Protein AF-A0A916CA43-F1 (afdb_monomer_lite)

Sequence (182 aa):
MIPQEPLLVILVKLVDGIPAPPSPTKRKRGHPQTYTDRLFLKALVIMIVRHLHRVHELLQALEQSTPEMQTLRTLLTENGKYPSRRTWERRLKAMPDTLPAQIGCLGRYLVELIQPWRNGSQAVAVDSTTLRANGGVWHKKDREQGQVPHTSIDTEAHWTKSGWHGWVYGWKLHLATVVAAV

Structure (mmCIF, N/CA/C/O backbone):
data_AF-A0A916CA43-F1
#
_entry.id   AF-A0A916CA43-F1
#
loop_
_atom_site.group_PDB
_atom_site.id
_atom_site.type_symbol
_atom_site.label_atom_id
_atom_site.label_alt_id
_atom_site.label_comp_id
_atom_site.label_asym_id
_atom_site.label_entity_id
_atom_site.label_seq_id
_atom_site.pdbx_PDB_ins_code
_atom_site.Cartn_x
_atom_site.Cartn_y
_atom_site.Cartn_z
_atom_site.occupancy
_atom_site.B_iso_or_equiv
_atom_site.auth_seq_id
_atom_site.auth_comp_id
_atom_site.auth_asym_id
_atom_site.auth_atom_id
_atom_site.pdbx_PDB_model_num
ATOM 1 N N . MET A 1 1 ? -35.112 3.689 6.312 1.00 39.47 1 MET A N 1
ATOM 2 C CA . MET A 1 1 ? -34.010 3.714 5.326 1.00 39.47 1 MET A CA 1
ATOM 3 C C . MET A 1 1 ? -32.759 3.259 6.049 1.00 39.47 1 MET A C 1
ATOM 5 O O . MET A 1 1 ? -32.371 3.923 6.997 1.00 39.47 1 MET A O 1
ATOM 9 N N . ILE A 1 2 ? -32.196 2.103 5.701 1.00 45.12 2 ILE A N 1
ATOM 10 C CA . ILE A 1 2 ? -30.921 1.669 6.285 1.00 45.12 2 ILE A CA 1
ATOM 11 C C . ILE A 1 2 ? -29.857 2.592 5.679 1.00 45.12 2 ILE A C 1
ATOM 13 O O . ILE A 1 2 ? -29.765 2.618 4.449 1.00 45.12 2 ILE A O 1
ATOM 17 N N . PRO A 1 3 ? -29.103 3.384 6.465 1.00 54.62 3 PRO A N 1
ATOM 18 C CA . PRO A 1 3 ? -27.937 4.059 5.923 1.00 54.62 3 PRO A CA 1
ATOM 19 C C . PRO A 1 3 ? -27.020 2.957 5.404 1.00 54.62 3 PRO A C 1
ATOM 21 O O . PRO A 1 3 ? -26.527 2.141 6.183 1.00 54.62 3 PRO A O 1
ATOM 24 N N . GLN A 1 4 ? -26.862 2.874 4.08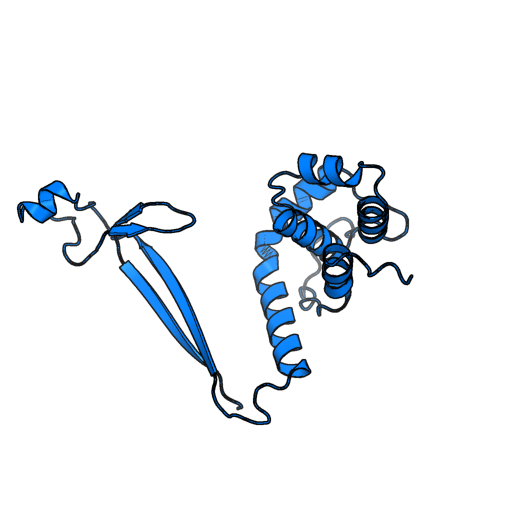4 1.00 78.25 4 GLN A N 1
ATOM 25 C CA . GLN A 1 4 ? -25.835 2.019 3.517 1.00 78.25 4 GLN A CA 1
ATOM 26 C C . GLN A 1 4 ? -24.504 2.561 4.027 1.00 78.25 4 GLN A C 1
ATOM 28 O O . GLN A 1 4 ? -24.199 3.742 3.851 1.00 78.25 4 GLN A O 1
ATOM 33 N N . GLU A 1 5 ? -23.768 1.725 4.752 1.00 85.94 5 GLU A N 1
ATOM 34 C CA . GLU A 1 5 ? -22.463 2.098 5.275 1.00 85.94 5 GLU A CA 1
ATOM 35 C C . GLU A 1 5 ? -21.571 2.564 4.109 1.00 85.94 5 GLU A C 1
ATOM 37 O O . GLU A 1 5 ? -21.514 1.869 3.089 1.00 85.94 5 GLU A O 1
ATOM 42 N N . PRO A 1 6 ? -20.902 3.732 4.205 1.00 91.94 6 PRO A N 1
ATOM 43 C CA . PRO A 1 6 ? -20.075 4.227 3.113 1.00 91.94 6 PRO A CA 1
ATOM 44 C C . PRO A 1 6 ? -19.023 3.192 2.711 1.00 91.94 6 PRO A C 1
ATOM 46 O O . PRO A 1 6 ? -18.386 2.583 3.573 1.00 91.94 6 PRO A O 1
ATOM 49 N N . LEU A 1 7 ? -18.794 3.025 1.405 1.00 92.44 7 LEU A N 1
ATOM 50 C CA . LEU A 1 7 ? -17.857 2.025 0.879 1.00 92.44 7 LEU A CA 1
ATOM 51 C C . LEU A 1 7 ? -16.468 2.132 1.524 1.00 92.44 7 LEU A C 1
ATOM 53 O O . LEU A 1 7 ? -15.853 1.117 1.836 1.00 92.44 7 LEU A O 1
ATOM 57 N N . LEU A 1 8 ? -15.987 3.352 1.778 1.00 95.44 8 LEU A N 1
ATOM 58 C CA . LEU A 1 8 ? -14.705 3.571 2.442 1.00 95.44 8 LEU A CA 1
ATOM 59 C C . LEU A 1 8 ? -14.678 2.992 3.865 1.00 95.44 8 LEU A C 1
ATOM 61 O O . LEU A 1 8 ? -13.686 2.386 4.264 1.00 95.44 8 LEU A O 1
ATOM 65 N N . VAL A 1 9 ? -15.769 3.124 4.620 1.00 96.31 9 VAL A N 1
ATOM 66 C CA . VAL A 1 9 ? -15.885 2.538 5.961 1.00 96.31 9 VAL A CA 1
ATOM 67 C C . VAL A 1 9 ? -15.863 1.011 5.878 1.00 96.31 9 VAL A C 1
ATOM 69 O O . VAL A 1 9 ? -15.143 0.375 6.648 1.00 96.31 9 VAL A O 1
ATOM 72 N N . ILE A 1 10 ? -16.569 0.424 4.905 1.00 95.25 10 ILE A N 1
ATOM 73 C CA . ILE A 1 10 ? -16.547 -1.026 4.653 1.00 95.25 10 ILE A CA 1
ATOM 74 C C . ILE A 1 10 ? -15.117 -1.490 4.349 1.00 95.25 10 ILE A C 1
ATOM 76 O O . ILE A 1 10 ? -14.623 -2.417 4.990 1.00 95.25 10 ILE A O 1
ATOM 80 N N . LEU A 1 11 ? -14.418 -0.819 3.428 1.00 94.62 11 LEU A N 1
ATOM 81 C CA . LEU A 1 11 ? -13.032 -1.141 3.074 1.00 94.62 11 LEU A CA 1
ATOM 82 C C . LEU A 1 11 ? -12.100 -1.073 4.290 1.00 94.62 11 LEU A C 1
ATOM 84 O O . LEU A 1 11 ? -11.276 -1.963 4.486 1.00 94.62 11 LEU A O 1
ATOM 88 N N . VAL A 1 12 ? -12.252 -0.054 5.137 1.00 96.69 12 VAL A N 1
ATOM 89 C CA . VAL A 1 12 ? -11.453 0.107 6.360 1.00 96.69 12 VAL A CA 1
ATOM 90 C C . VAL A 1 12 ? -11.748 -0.989 7.384 1.00 96.69 12 VAL A C 1
ATOM 92 O O . VAL A 1 12 ? -10.819 -1.478 8.024 1.00 96.69 12 VAL A O 1
ATOM 95 N N . LYS A 1 13 ? -13.004 -1.425 7.525 1.00 96.06 13 LYS A N 1
ATOM 96 C CA . LYS A 1 13 ? -13.356 -2.572 8.379 1.00 96.06 13 LYS A CA 1
ATOM 97 C C . LYS A 1 13 ? -12.785 -3.884 7.845 1.00 96.06 13 LYS A C 1
ATOM 99 O O . LYS A 1 13 ? -12.308 -4.699 8.629 1.00 96.06 13 LYS A O 1
ATOM 104 N N . LEU A 1 14 ? -12.761 -4.085 6.526 1.00 93.69 14 LEU A N 1
ATOM 105 C CA . LEU A 1 14 ? -12.187 -5.293 5.918 1.00 93.69 14 LEU A CA 1
ATOM 106 C C . LEU A 1 14 ? -10.691 -5.457 6.213 1.00 93.69 14 LEU A C 1
ATOM 108 O O . LEU A 1 14 ? -10.204 -6.586 6.261 1.00 93.69 14 LEU A O 1
ATOM 112 N N . VAL A 1 15 ? -9.972 -4.365 6.497 1.00 93.75 15 VAL A N 1
ATOM 113 C CA . VAL A 1 15 ? -8.574 -4.426 6.954 1.00 93.75 15 VAL A CA 1
ATOM 114 C C . VAL A 1 15 ? -8.424 -5.259 8.239 1.00 93.75 15 VAL A C 1
ATOM 116 O O . VAL A 1 15 ? -7.390 -5.900 8.439 1.00 93.75 15 VAL A O 1
ATOM 119 N N . ASP A 1 16 ? -9.458 -5.329 9.085 1.00 92.38 16 ASP A N 1
ATOM 120 C CA . ASP A 1 16 ? -9.457 -6.174 10.285 1.00 92.38 16 ASP A CA 1
ATOM 121 C C . ASP A 1 16 ? -9.536 -7.677 9.992 1.00 92.38 16 ASP A C 1
ATOM 123 O O . ASP A 1 16 ? -9.105 -8.486 10.818 1.00 92.38 16 ASP A O 1
ATOM 127 N N . GLY A 1 17 ? -10.009 -8.054 8.805 1.00 90.06 17 GLY A N 1
ATOM 128 C CA . GLY A 1 17 ? -10.034 -9.440 8.346 1.00 90.06 17 GLY A CA 1
ATOM 129 C C . GLY A 1 17 ? -8.707 -9.923 7.761 1.00 90.06 17 GLY A C 1
ATOM 130 O O . GLY A 1 17 ? -8.549 -11.119 7.538 1.00 90.06 17 GLY A O 1
ATOM 131 N N . ILE A 1 18 ? -7.742 -9.031 7.506 1.00 89.62 18 ILE A N 1
ATOM 132 C CA . ILE A 1 18 ? -6.499 -9.416 6.829 1.00 89.62 18 ILE A CA 1
ATOM 133 C C . ILE A 1 18 ? -5.574 -10.154 7.808 1.00 89.62 18 ILE A C 1
ATOM 135 O O . ILE A 1 18 ? -5.227 -9.587 8.857 1.00 89.62 18 ILE A O 1
ATOM 139 N N . PRO A 1 19 ? -5.102 -11.371 7.473 1.00 90.69 19 PRO A N 1
ATOM 140 C CA . PRO A 1 19 ? -4.128 -12.068 8.301 1.00 90.69 19 PRO A CA 1
ATOM 141 C C . PRO A 1 19 ? -2.843 -11.257 8.463 1.00 90.69 19 PRO A C 1
ATOM 143 O O . PRO A 1 19 ? -2.330 -10.661 7.512 1.00 90.69 19 PRO A O 1
ATOM 146 N N . ALA A 1 20 ? -2.315 -11.224 9.684 1.00 85.94 20 ALA A N 1
ATOM 147 C CA . ALA A 1 20 ? -1.048 -10.563 9.958 1.00 85.94 20 ALA A CA 1
ATOM 148 C C . ALA A 1 20 ? 0.124 -11.442 9.485 1.00 85.94 20 ALA A C 1
ATOM 150 O O . ALA A 1 20 ? 0.048 -12.670 9.590 1.00 85.94 20 ALA A O 1
ATOM 151 N N . PRO A 1 21 ? 1.219 -10.853 8.974 1.00 83.12 21 PRO A N 1
ATOM 152 C CA . PRO A 1 21 ? 2.450 -11.597 8.760 1.00 83.12 21 PRO A CA 1
ATOM 153 C C . PRO A 1 21 ? 2.963 -12.164 10.095 1.00 83.12 21 PRO A C 1
ATOM 155 O O . PRO A 1 21 ? 2.734 -11.563 11.150 1.00 83.12 21 PRO A O 1
ATOM 158 N N . PRO A 1 22 ? 3.656 -13.316 10.073 1.00 78.31 22 PRO A N 1
ATOM 159 C CA . PRO A 1 22 ? 4.210 -13.903 11.284 1.00 78.31 22 PRO A CA 1
ATOM 160 C C . PRO A 1 22 ? 5.163 -12.918 11.969 1.00 78.31 22 PRO A C 1
ATOM 162 O O . PRO A 1 22 ? 5.953 -12.232 11.316 1.00 78.31 22 PRO A O 1
ATOM 165 N N . SER A 1 23 ? 5.087 -12.853 13.300 1.00 72.12 23 SER A N 1
ATOM 166 C CA . SER A 1 23 ? 5.988 -12.008 14.086 1.00 72.12 23 SER A CA 1
ATOM 167 C C . SER A 1 23 ? 7.448 -12.417 13.845 1.00 72.12 23 SER A C 1
ATOM 169 O O . SER A 1 23 ? 7.740 -13.614 13.788 1.00 72.12 23 SER A O 1
ATOM 171 N N . PRO A 1 24 ? 8.389 -11.461 13.746 1.00 72.12 24 PRO A N 1
ATOM 172 C CA . PRO A 1 24 ? 9.800 -11.789 13.606 1.00 72.12 24 PRO A CA 1
ATOM 173 C C . PRO A 1 24 ? 10.285 -12.604 14.811 1.00 72.12 24 PRO A C 1
ATOM 175 O O . PRO A 1 24 ? 10.007 -12.263 15.961 1.00 72.12 24 PRO A O 1
ATOM 178 N N . THR A 1 25 ? 11.067 -13.650 14.544 1.00 67.44 25 THR A N 1
ATOM 179 C CA . THR A 1 25 ? 11.553 -14.632 15.533 1.00 67.44 25 THR A CA 1
ATOM 180 C C . THR A 1 25 ? 12.375 -14.002 16.659 1.00 67.44 25 THR A C 1
ATOM 182 O O . THR A 1 25 ? 12.456 -14.545 17.757 1.00 67.44 25 THR A O 1
ATOM 185 N N . LYS A 1 26 ? 12.989 -12.840 16.405 1.00 71.38 26 LYS A N 1
ATOM 186 C CA . LYS A 1 26 ? 13.708 -12.046 17.407 1.00 71.38 26 LYS A CA 1
ATOM 187 C C . LYS A 1 26 ? 12.969 -10.735 17.648 1.00 71.38 26 LYS A C 1
ATOM 189 O O . LYS A 1 26 ? 12.857 -9.894 16.755 1.00 71.38 26 LYS A O 1
ATOM 194 N N . ARG A 1 27 ? 12.513 -10.533 18.886 1.00 64.75 27 ARG A N 1
ATOM 195 C CA . ARG A 1 27 ? 11.908 -9.270 19.320 1.00 64.75 27 ARG A CA 1
ATOM 196 C C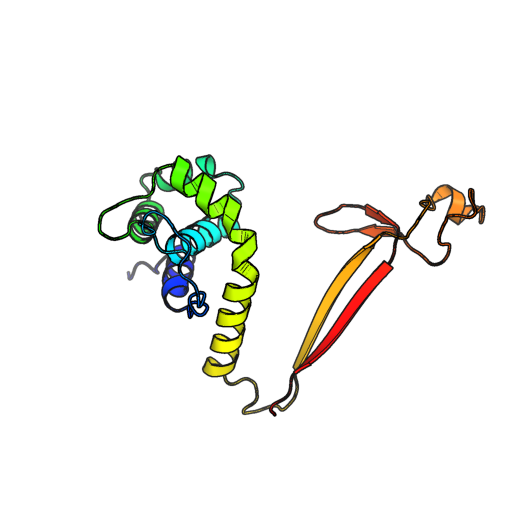 . ARG A 1 27 ? 12.970 -8.169 19.264 1.00 64.75 27 ARG A C 1
ATOM 198 O O . ARG A 1 27 ? 14.002 -8.269 19.926 1.00 64.75 27 ARG A O 1
ATOM 205 N N . LYS A 1 28 ? 12.737 -7.119 18.470 1.00 66.56 28 LYS A N 1
ATOM 206 C CA . LYS A 1 28 ? 13.624 -5.946 18.456 1.00 66.56 28 LYS A CA 1
ATOM 207 C C . LYS A 1 28 ? 13.644 -5.322 19.857 1.00 66.56 28 LYS A C 1
ATOM 209 O O . LYS A 1 28 ? 12.597 -5.161 20.483 1.00 66.56 28 LYS A O 1
ATOM 214 N N . ARG A 1 29 ? 14.840 -4.996 20.352 1.00 67.62 29 ARG A N 1
ATOM 215 C CA . ARG A 1 29 ? 15.039 -4.320 21.643 1.00 67.62 29 ARG A CA 1
ATOM 216 C C . ARG A 1 29 ? 14.404 -2.924 21.573 1.00 67.62 29 ARG A C 1
ATOM 218 O O . ARG A 1 29 ? 14.653 -2.201 20.612 1.00 67.62 29 ARG A O 1
ATOM 225 N N . GLY A 1 30 ? 13.591 -2.552 22.562 1.00 70.06 30 GLY A N 1
ATOM 226 C CA . GLY A 1 30 ? 12.952 -1.234 22.622 1.00 70.06 30 GLY A CA 1
ATOM 227 C C . GLY A 1 30 ? 11.588 -1.236 23.312 1.00 70.06 30 GLY A C 1
ATOM 228 O O . GLY A 1 30 ? 11.110 -2.270 23.777 1.00 70.06 30 GLY A O 1
ATOM 229 N N . HIS A 1 31 ? 10.972 -0.053 23.375 1.00 63.38 31 HIS A N 1
ATOM 230 C CA . HIS A 1 31 ? 9.641 0.135 23.952 1.00 63.38 31 HIS A CA 1
ATOM 231 C C . HIS A 1 31 ? 8.577 -0.650 23.156 1.00 63.38 31 HIS A C 1
ATOM 233 O O . HIS A 1 31 ? 8.630 -0.651 21.920 1.00 63.38 31 HIS A O 1
ATOM 239 N N . PRO A 1 32 ? 7.589 -1.281 23.822 1.00 71.06 32 PRO A N 1
ATOM 240 C CA . PRO A 1 32 ? 6.480 -1.959 23.155 1.00 71.06 32 PRO A CA 1
ATOM 241 C C . PRO A 1 32 ? 5.764 -1.061 22.139 1.00 71.06 32 PRO A C 1
ATOM 243 O O . PRO A 1 32 ? 5.577 0.137 22.373 1.00 71.06 32 PRO A O 1
ATOM 246 N N . GLN A 1 33 ? 5.336 -1.633 21.013 1.00 73.38 33 GLN A N 1
ATOM 247 C CA . GLN A 1 33 ? 4.491 -0.908 20.066 1.00 73.38 33 GLN A CA 1
ATOM 248 C C . GLN A 1 33 ? 3.122 -0.654 20.702 1.00 73.38 33 GLN A C 1
ATOM 250 O O . GLN A 1 33 ? 2.427 -1.588 21.083 1.00 73.38 33 GLN A O 1
ATOM 255 N N . THR A 1 34 ? 2.752 0.620 20.825 1.00 83.81 34 THR A N 1
ATOM 256 C CA . THR A 1 34 ? 1.452 1.044 21.372 1.00 83.81 34 THR A CA 1
ATOM 257 C C . THR A 1 34 ? 0.305 0.835 20.386 1.00 83.81 34 THR A C 1
ATOM 259 O O . THR A 1 34 ? -0.828 0.698 20.824 1.00 83.81 34 THR A O 1
ATOM 262 N N . TYR A 1 35 ? 0.611 0.831 19.083 1.00 90.75 35 TYR A N 1
ATOM 263 C CA . TYR A 1 35 ? -0.367 0.745 18.002 1.00 90.75 35 TYR A CA 1
ATOM 264 C C . TYR A 1 35 ? -0.020 -0.371 17.022 1.00 90.75 35 TYR A C 1
ATOM 266 O O . TYR A 1 35 ? 1.138 -0.456 16.582 1.00 90.75 35 TYR A O 1
ATOM 274 N N . THR A 1 36 ? -1.015 -1.161 16.629 1.00 90.06 36 THR A N 1
ATOM 275 C CA . THR A 1 36 ? -0.857 -2.229 15.631 1.00 90.06 36 THR A CA 1
ATOM 276 C C . THR A 1 36 ? -0.522 -1.672 14.242 1.00 90.06 36 THR A C 1
ATOM 278 O O . THR A 1 36 ? -0.921 -0.565 13.882 1.00 90.06 36 THR A O 1
ATOM 281 N N . ASP A 1 37 ? 0.215 -2.433 13.422 1.00 89.81 37 ASP A N 1
ATOM 282 C CA . ASP A 1 37 ? 0.484 -2.058 12.017 1.00 89.81 37 ASP A CA 1
ATOM 283 C C . ASP A 1 37 ? -0.822 -1.933 11.208 1.00 89.81 37 ASP A C 1
ATOM 285 O O . ASP A 1 37 ? -0.951 -1.079 10.330 1.00 89.81 37 ASP A O 1
ATOM 289 N N . ARG A 1 38 ? -1.829 -2.730 11.576 1.00 91.88 38 ARG A N 1
ATOM 290 C CA . ARG A 1 38 ? -3.168 -2.738 10.985 1.00 91.88 38 ARG A CA 1
ATOM 291 C C . ARG A 1 38 ? -3.868 -1.380 11.065 1.00 91.88 38 ARG A C 1
ATOM 293 O O . ARG A 1 38 ? -4.509 -0.969 10.101 1.00 91.88 38 ARG A O 1
ATOM 300 N N . LEU A 1 39 ? -3.701 -0.657 12.172 1.00 95.38 39 LEU A N 1
ATOM 301 C CA . LEU A 1 39 ? -4.232 0.697 12.331 1.00 95.38 39 LEU A CA 1
ATOM 302 C C . LEU A 1 39 ? -3.702 1.653 11.249 1.00 95.38 39 LEU A C 1
ATOM 304 O O . LEU A 1 39 ? -4.438 2.474 10.706 1.00 95.38 39 LEU A O 1
ATOM 308 N N . PHE A 1 40 ? -2.420 1.528 10.905 1.00 95.44 40 PHE A N 1
ATOM 309 C CA . PHE A 1 40 ? -1.785 2.356 9.878 1.00 95.44 40 PHE A CA 1
ATOM 310 C C . PHE A 1 40 ? -2.153 1.906 8.468 1.00 95.44 40 PHE A C 1
ATOM 312 O O . PHE A 1 40 ? -2.298 2.750 7.586 1.00 95.44 40 PHE A O 1
ATOM 319 N N . LEU A 1 41 ? -2.403 0.611 8.268 1.00 95.12 41 LEU A N 1
ATOM 320 C CA . LEU A 1 41 ? -2.951 0.102 7.014 1.00 95.12 41 LEU A CA 1
ATOM 321 C C . LEU A 1 41 ? -4.361 0.652 6.741 1.00 95.12 41 LEU A C 1
ATOM 323 O O . LEU A 1 41 ? -4.644 1.062 5.619 1.00 95.12 41 LEU A O 1
ATOM 327 N N . LYS A 1 42 ? -5.219 0.755 7.765 1.00 97.12 42 LYS A N 1
ATOM 328 C CA . LYS A 1 42 ? -6.527 1.430 7.659 1.00 97.12 42 LYS A CA 1
ATOM 329 C C . LYS A 1 42 ? -6.385 2.880 7.196 1.00 97.12 42 LYS A C 1
ATOM 331 O O . LYS A 1 42 ? -7.064 3.303 6.264 1.00 97.12 42 LYS A O 1
ATOM 336 N N . ALA A 1 43 ? -5.472 3.627 7.817 1.00 97.56 43 ALA A N 1
ATOM 337 C CA . ALA A 1 43 ? -5.187 5.004 7.422 1.00 97.56 43 ALA A CA 1
ATOM 338 C C . ALA A 1 43 ? -4.673 5.098 5.980 1.00 97.56 43 ALA A C 1
ATOM 340 O O . ALA A 1 43 ? -5.089 5.988 5.244 1.00 97.56 43 ALA A O 1
ATOM 341 N N . LEU A 1 44 ? -3.827 4.158 5.549 1.00 96.88 44 LEU A N 1
ATOM 342 C CA . LEU A 1 44 ? -3.345 4.106 4.172 1.00 96.88 44 LEU A CA 1
ATOM 343 C C . LEU A 1 44 ? -4.479 3.912 3.166 1.00 96.88 44 LEU A C 1
ATOM 345 O O . LEU A 1 44 ? -4.499 4.596 2.149 1.00 96.88 44 LEU A O 1
ATOM 349 N N . VAL A 1 45 ? -5.426 3.013 3.447 1.00 96.75 45 VAL A N 1
ATOM 350 C CA . VAL A 1 45 ? -6.597 2.793 2.582 1.00 96.75 45 VAL A CA 1
ATOM 351 C C . VAL A 1 45 ? -7.387 4.090 2.417 1.00 96.75 45 VAL A C 1
ATOM 353 O O . VAL A 1 45 ? -7.720 4.461 1.294 1.00 96.75 45 VAL A O 1
ATOM 356 N N . ILE A 1 46 ? -7.613 4.824 3.512 1.00 97.88 46 ILE A N 1
ATOM 357 C CA . ILE A 1 46 ? -8.270 6.139 3.471 1.00 97.88 46 ILE A CA 1
ATOM 358 C C . ILE A 1 46 ? -7.479 7.107 2.594 1.00 97.88 46 ILE A C 1
ATOM 360 O O . ILE A 1 46 ? -8.057 7.737 1.712 1.00 97.88 46 ILE A O 1
ATOM 364 N N . MET A 1 47 ? -6.164 7.197 2.798 1.00 98.19 47 MET A N 1
ATOM 365 C CA . MET A 1 47 ? -5.294 8.076 2.018 1.00 98.19 47 MET A CA 1
ATOM 366 C C . MET A 1 47 ? -5.318 7.746 0.520 1.00 98.19 47 MET A C 1
ATOM 368 O O . MET A 1 47 ? -5.423 8.656 -0.294 1.00 98.19 47 MET A O 1
ATOM 372 N N . ILE A 1 48 ? -5.291 6.466 0.142 1.00 96.12 48 ILE A N 1
ATOM 373 C CA . ILE A 1 48 ? -5.337 6.037 -1.263 1.00 96.12 48 ILE A CA 1
ATOM 374 C C . ILE A 1 48 ? -6.689 6.382 -1.893 1.00 96.12 48 ILE A C 1
ATOM 376 O O . ILE A 1 48 ? -6.726 7.039 -2.930 1.00 96.12 48 ILE A O 1
ATOM 380 N N . VAL A 1 49 ? -7.795 5.974 -1.261 1.00 96.19 49 VAL A N 1
ATOM 381 C CA . VAL A 1 49 ? -9.154 6.164 -1.803 1.00 96.19 49 VAL A CA 1
ATOM 382 C C . VAL A 1 49 ? -9.518 7.646 -1.902 1.00 96.19 49 VAL A C 1
ATOM 384 O O . VAL A 1 49 ? -10.239 8.050 -2.809 1.00 96.19 49 VAL A O 1
ATOM 387 N N . ARG A 1 50 ? -9.022 8.470 -0.974 1.00 95.44 50 ARG A N 1
ATOM 388 C CA . ARG A 1 50 ? -9.293 9.914 -0.931 1.00 95.44 50 ARG A CA 1
ATOM 389 C C . ARG A 1 50 ? -8.213 10.757 -1.609 1.00 95.44 50 ARG A C 1
ATOM 391 O O . ARG A 1 50 ? -8.308 11.978 -1.550 1.00 95.44 50 ARG A O 1
ATOM 398 N N . HIS A 1 51 ? -7.214 10.132 -2.237 1.00 95.81 51 HIS A N 1
ATOM 399 C CA . HIS A 1 51 ? -6.076 10.808 -2.870 1.00 95.81 51 HIS A CA 1
ATOM 400 C C . HIS A 1 51 ? -5.355 11.804 -1.940 1.00 95.81 51 HIS A C 1
ATOM 402 O O . HIS A 1 51 ? -4.970 12.896 -2.347 1.00 95.81 51 HIS A O 1
ATOM 408 N N . LEU A 1 52 ? -5.176 11.424 -0.674 1.00 96.62 52 LEU A N 1
ATOM 409 C CA . LEU A 1 52 ? -4.437 12.197 0.322 1.00 96.62 52 LEU A CA 1
ATOM 410 C C . LEU A 1 52 ? -2.989 11.719 0.313 1.00 96.62 52 LEU A C 1
ATOM 412 O O . LEU A 1 52 ? -2.691 10.561 0.606 1.00 96.62 52 LEU A O 1
ATOM 416 N N . HIS A 1 53 ? -2.069 12.611 -0.014 1.00 94.62 53 HIS A N 1
ATOM 417 C CA . HIS A 1 53 ? -0.656 12.294 -0.174 1.00 94.62 53 HIS A CA 1
ATOM 418 C C . HIS A 1 53 ? 0.154 12.601 1.086 1.00 94.62 53 HIS A C 1
ATOM 420 O O . HIS A 1 53 ? 1.300 12.162 1.210 1.00 94.62 53 HIS A O 1
ATOM 426 N N . ARG A 1 54 ? -0.416 13.354 2.035 1.00 96.25 54 ARG A N 1
ATOM 427 C CA . ARG A 1 54 ? 0.286 13.803 3.244 1.00 96.25 54 ARG A CA 1
ATOM 428 C C . ARG A 1 54 ? -0.517 13.526 4.511 1.00 96.25 54 ARG A C 1
ATOM 430 O O . ARG A 1 54 ? -1.740 13.572 4.527 1.00 96.25 54 ARG A O 1
ATOM 437 N N . VAL A 1 55 ? 0.187 13.306 5.624 1.00 97.12 55 VAL A N 1
ATOM 438 C CA . VAL A 1 55 ? -0.457 13.036 6.925 1.00 97.12 55 VAL A CA 1
ATOM 439 C C . VAL A 1 55 ? -1.327 14.197 7.396 1.00 97.12 55 VAL A C 1
ATOM 441 O O . VAL A 1 55 ? -2.369 13.967 7.995 1.00 97.12 55 VAL A O 1
ATOM 444 N N . HIS A 1 56 ? -0.936 15.444 7.126 1.00 97.00 56 HIS A N 1
ATOM 445 C CA . HIS A 1 56 ? -1.776 16.578 7.507 1.00 97.00 56 HIS A CA 1
ATOM 446 C C . HIS A 1 56 ? -3.109 16.589 6.749 1.00 97.00 56 HIS A C 1
ATOM 448 O O . HIS A 1 56 ? -4.119 16.922 7.351 1.00 97.00 56 HIS A O 1
ATOM 454 N N . GLU A 1 57 ? -3.129 16.164 5.482 1.00 97.75 57 GLU A N 1
ATOM 455 C CA . GLU A 1 57 ? -4.355 16.063 4.679 1.00 97.75 57 GLU A CA 1
ATOM 456 C C . GLU A 1 57 ? -5.281 14.981 5.249 1.00 97.75 57 GLU A C 1
ATOM 458 O O . GLU A 1 57 ? -6.478 15.211 5.394 1.00 97.75 57 GLU A O 1
ATOM 463 N N . LEU A 1 58 ? -4.723 13.834 5.665 1.00 97.81 58 LEU A N 1
ATOM 464 C CA . LEU A 1 58 ? -5.464 12.797 6.393 1.00 97.81 58 LEU A CA 1
ATOM 465 C C . LEU A 1 58 ? -6.102 13.350 7.671 1.00 97.81 58 LEU A C 1
ATOM 467 O O . LEU A 1 58 ? -7.292 13.150 7.901 1.00 97.81 58 LEU A O 1
ATOM 471 N N . LEU A 1 59 ? -5.321 14.032 8.511 1.00 97.69 59 LEU A N 1
ATOM 472 C CA . LEU A 1 59 ? -5.822 14.555 9.783 1.00 97.69 59 LEU A CA 1
ATOM 473 C C . LEU A 1 59 ? -6.898 15.622 9.574 1.00 97.69 59 LEU A C 1
ATOM 475 O O . LEU A 1 59 ? -7.927 15.569 10.239 1.00 97.69 59 LEU A O 1
ATOM 479 N N . GLN A 1 60 ? -6.699 16.519 8.610 1.00 97.31 60 GLN A N 1
ATOM 480 C CA . GLN A 1 60 ? -7.657 17.570 8.281 1.00 97.31 60 GLN A CA 1
ATOM 481 C C . GLN A 1 60 ? -8.958 16.993 7.700 1.00 97.31 60 GLN A C 1
ATOM 483 O O . GLN A 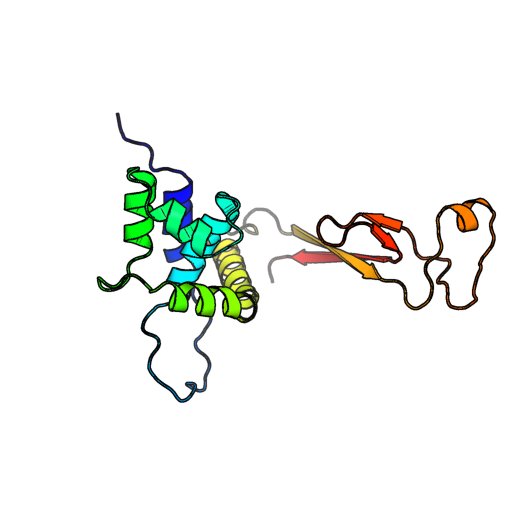1 60 ? -10.043 17.464 8.033 1.00 97.31 60 GLN A O 1
ATOM 488 N N . ALA A 1 61 ? -8.876 15.934 6.885 1.00 96.38 61 ALA A N 1
ATOM 489 C CA . ALA A 1 61 ? -10.056 15.212 6.414 1.00 96.38 61 ALA A CA 1
ATOM 490 C C . ALA A 1 61 ? -10.826 14.567 7.581 1.00 96.38 61 ALA A C 1
ATOM 492 O O . ALA A 1 61 ? -12.040 14.728 7.677 1.00 96.38 61 ALA A O 1
ATOM 493 N N . LEU A 1 62 ? -10.125 13.904 8.507 1.00 96.50 62 LEU A N 1
ATOM 494 C CA . LEU A 1 62 ? -10.719 13.243 9.679 1.00 96.50 62 LEU A CA 1
ATOM 495 C C . LEU A 1 62 ? -11.257 14.209 10.751 1.00 96.50 62 LEU A C 1
ATOM 497 O O . LEU A 1 62 ? -11.916 13.770 11.694 1.00 96.50 62 LEU A O 1
ATOM 501 N N . GLU A 1 63 ? -10.947 15.501 10.658 1.00 95.69 63 GLU A N 1
ATOM 502 C CA . GLU A 1 63 ? -11.493 16.552 11.527 1.00 95.69 63 GLU A CA 1
ATOM 503 C C . GLU A 1 63 ? -12.847 17.085 11.042 1.00 95.69 63 GLU A C 1
ATOM 505 O O . GLU A 1 63 ? -13.575 17.705 11.817 1.00 95.69 63 GLU A O 1
ATOM 510 N N . GLN A 1 64 ? -13.227 16.817 9.789 1.00 94.50 64 GLN A N 1
ATOM 511 C CA . GLN A 1 64 ? -14.526 17.227 9.261 1.00 94.50 64 GLN A CA 1
ATOM 512 C C . GLN A 1 64 ? -15.661 16.575 10.062 1.00 94.50 64 GLN A C 1
ATOM 514 O O . GLN A 1 64 ? -15.653 15.372 10.316 1.00 94.50 64 GLN A O 1
ATOM 519 N N . SER A 1 65 ? -16.689 17.351 10.416 1.00 92.00 65 SER A N 1
ATOM 520 C CA . SER A 1 65 ? -17.811 16.897 11.255 1.00 92.00 65 SER A CA 1
ATOM 521 C C . SER A 1 65 ? -18.835 16.015 10.522 1.00 92.00 65 SER A C 1
ATOM 523 O O . SER A 1 65 ? -20.013 16.010 10.871 1.00 92.00 65 SER A O 1
ATOM 525 N N . THR A 1 66 ? -18.414 15.274 9.496 1.00 93.81 66 THR A N 1
ATOM 526 C CA . THR A 1 66 ? -19.300 14.366 8.759 1.00 93.81 66 THR A CA 1
ATOM 527 C C . THR A 1 66 ? -19.422 13.014 9.480 1.00 93.81 66 THR A C 1
ATOM 529 O O . THR A 1 66 ? -18.452 12.560 10.097 1.00 93.81 66 THR A O 1
ATOM 532 N N . PRO A 1 67 ? -20.573 12.317 9.382 1.00 93.50 67 PRO A N 1
ATOM 533 C CA . PRO A 1 67 ? -20.752 11.002 10.010 1.00 93.50 67 PRO A CA 1
ATOM 534 C C . PRO A 1 67 ? -19.737 9.950 9.535 1.00 93.50 67 PRO A C 1
ATOM 536 O O . PRO A 1 67 ? -19.262 9.129 10.322 1.00 93.50 67 PRO A O 1
ATOM 539 N N . GLU A 1 68 ? -19.368 9.993 8.250 1.00 94.94 68 GLU A N 1
ATOM 540 C CA . GLU A 1 68 ? -18.329 9.132 7.676 1.00 94.94 68 GLU A CA 1
ATOM 541 C C . GLU A 1 68 ? -16.980 9.362 8.375 1.00 94.94 68 GLU A C 1
ATOM 543 O O . GLU A 1 68 ? -16.381 8.411 8.876 1.00 94.94 68 GLU A O 1
ATOM 548 N N . MET A 1 69 ? -16.518 10.616 8.478 1.00 95.62 69 MET A N 1
ATOM 549 C CA . MET A 1 69 ? -15.217 10.932 9.083 1.00 95.62 69 MET A CA 1
ATOM 550 C C . MET A 1 69 ? -15.179 10.632 10.582 1.00 95.62 69 MET A C 1
ATOM 552 O O . MET A 1 69 ? -14.171 10.123 11.072 1.00 95.62 69 MET A O 1
ATOM 556 N N . GLN A 1 70 ? -16.281 10.855 11.302 1.00 94.88 70 GLN A N 1
ATOM 557 C CA . GLN A 1 70 ? -16.404 10.453 12.707 1.00 94.88 70 GLN A CA 1
ATOM 558 C C . GLN A 1 70 ? -16.266 8.934 12.869 1.00 94.88 70 GLN A C 1
ATOM 560 O O . GLN A 1 70 ? -15.538 8.465 13.745 1.00 94.88 70 GLN A O 1
ATOM 565 N N . THR A 1 71 ? -16.896 8.159 11.982 1.00 96.19 71 THR A N 1
ATOM 566 C CA . THR A 1 71 ? -16.795 6.693 11.988 1.00 96.19 71 THR A CA 1
ATOM 567 C C . THR A 1 71 ? -15.367 6.237 11.684 1.00 96.19 71 THR A C 1
ATOM 569 O O . THR A 1 71 ? -14.813 5.408 12.407 1.00 96.19 71 THR A O 1
ATOM 572 N N . LEU A 1 72 ? -14.726 6.816 10.663 1.00 96.81 72 LEU A N 1
ATOM 573 C CA . LEU A 1 72 ? -13.336 6.511 10.318 1.00 96.81 72 LEU A CA 1
ATOM 574 C C . LEU A 1 72 ? -12.373 6.869 11.455 1.00 96.81 72 LEU A C 1
ATOM 576 O O . LEU A 1 72 ? -11.479 6.086 11.765 1.00 96.81 72 LEU A O 1
ATOM 580 N N . ARG A 1 73 ? -12.577 8.001 12.134 1.00 96.75 73 ARG A N 1
ATOM 581 C CA . ARG A 1 73 ? -11.765 8.398 13.291 1.00 96.75 73 ARG A CA 1
ATOM 582 C C . ARG A 1 73 ? -11.887 7.401 14.446 1.00 96.75 73 ARG A C 1
ATOM 584 O O . ARG A 1 73 ? -10.876 7.063 15.064 1.00 96.75 73 ARG A O 1
ATOM 591 N N . THR A 1 74 ? -13.088 6.879 14.697 1.00 95.94 74 THR A N 1
ATOM 592 C CA . THR A 1 74 ? -13.300 5.799 15.673 1.00 95.94 74 THR A CA 1
ATOM 593 C C . THR A 1 74 ? -12.560 4.524 15.266 1.00 95.94 74 THR A C 1
ATOM 595 O O . THR A 1 74 ? -11.865 3.939 16.090 1.00 95.94 74 THR A O 1
ATOM 598 N N . LEU A 1 75 ? -12.618 4.129 13.990 1.00 96.62 75 LEU A N 1
ATOM 599 C CA . LEU A 1 75 ? -11.894 2.955 13.472 1.00 96.62 75 LEU A CA 1
ATOM 600 C C . LEU A 1 75 ? -10.363 3.112 13.490 1.00 96.62 75 LEU A C 1
ATOM 602 O O . LEU A 1 75 ? -9.646 2.109 13.446 1.00 96.62 75 LEU A O 1
ATOM 606 N N . LEU A 1 76 ? -9.873 4.353 13.554 1.00 97.19 76 LEU A N 1
ATOM 607 C CA . LEU A 1 76 ? -8.462 4.717 13.711 1.00 97.19 76 LEU A CA 1
ATOM 608 C C . LEU A 1 76 ? -8.060 4.991 15.173 1.00 97.19 76 LEU A C 1
ATOM 610 O O . LEU A 1 76 ? -6.963 5.492 15.431 1.00 97.19 76 LEU A O 1
ATOM 614 N N . THR A 1 77 ? -8.920 4.649 16.132 1.00 95.56 77 THR A N 1
ATOM 615 C CA . THR A 1 77 ? -8.635 4.720 17.568 1.00 95.56 77 THR A CA 1
ATOM 616 C C . THR A 1 77 ? -8.471 3.307 18.119 1.00 95.56 77 THR A C 1
ATOM 618 O O . THR A 1 77 ? -9.333 2.454 17.931 1.00 95.56 77 THR A O 1
ATOM 621 N N . GLU A 1 78 ? -7.372 3.049 18.825 1.00 92.50 78 GLU A N 1
ATOM 622 C CA . GLU A 1 78 ? -7.066 1.733 19.394 1.00 92.50 78 GLU A CA 1
ATOM 623 C C . GLU A 1 78 ? -6.905 1.862 20.910 1.00 92.50 78 GLU A C 1
ATOM 625 O O . GLU A 1 78 ? -6.178 2.731 21.394 1.00 92.50 78 GLU A O 1
ATOM 630 N N . ASN A 1 79 ? -7.610 1.026 21.680 1.00 89.31 79 ASN A N 1
ATOM 631 C CA . ASN A 1 79 ? -7.604 1.063 23.151 1.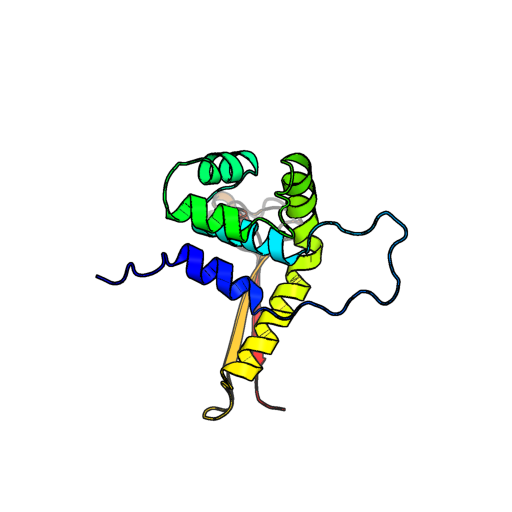00 89.31 79 ASN A CA 1
ATOM 632 C C . ASN A 1 79 ? -7.904 2.461 23.735 1.00 89.31 79 ASN A C 1
ATOM 634 O O . ASN A 1 79 ? -7.260 2.903 24.687 1.00 89.31 79 ASN A O 1
ATOM 638 N N . GLY A 1 80 ? -8.838 3.193 23.115 1.00 90.69 80 GLY A N 1
ATOM 639 C CA . GLY A 1 80 ? -9.206 4.559 23.510 1.00 90.69 80 GLY A CA 1
ATOM 640 C C . GLY A 1 80 ? -8.147 5.625 23.203 1.00 90.69 80 GLY A C 1
ATOM 641 O O . GLY A 1 80 ? -8.302 6.773 23.613 1.00 90.69 80 GLY A O 1
ATOM 642 N N . LYS A 1 81 ? -7.066 5.275 22.493 1.00 93.00 81 LYS A N 1
ATOM 643 C CA . LYS A 1 81 ? -5.979 6.192 22.142 1.00 93.00 81 LYS A CA 1
ATOM 644 C C . LYS A 1 81 ? -5.946 6.439 20.640 1.00 93.00 81 LYS A C 1
ATOM 646 O O . LYS A 1 81 ? -5.906 5.508 19.837 1.00 93.00 81 LYS A O 1
ATOM 651 N N . TYR A 1 82 ? -5.929 7.715 20.271 1.00 94.56 82 TYR A N 1
ATOM 652 C CA . TYR A 1 82 ? -5.745 8.152 18.893 1.00 94.56 82 TYR A CA 1
ATOM 653 C C . TYR A 1 82 ? -4.266 8.503 18.653 1.00 94.56 82 TYR A C 1
ATOM 655 O O . TYR A 1 82 ? -3.688 9.253 19.453 1.00 94.56 82 TYR A O 1
ATOM 663 N N . PRO A 1 83 ? -3.614 7.995 17.588 1.00 96.00 83 PRO A N 1
ATOM 664 C CA . PRO A 1 83 ? -2.209 8.290 17.339 1.00 96.00 83 PRO A CA 1
ATOM 665 C C . PRO A 1 83 ? -1.949 9.785 17.132 1.00 96.00 83 PRO A C 1
ATOM 667 O O . PRO A 1 83 ? -2.685 10.489 16.442 1.00 96.00 83 PRO A O 1
ATOM 670 N N . SER A 1 84 ? -0.840 10.272 17.694 1.00 95.38 84 SER A N 1
ATOM 671 C CA . SER A 1 84 ? -0.385 11.642 17.452 1.00 95.38 84 SER A CA 1
ATOM 672 C C . SER A 1 84 ? 0.083 11.822 1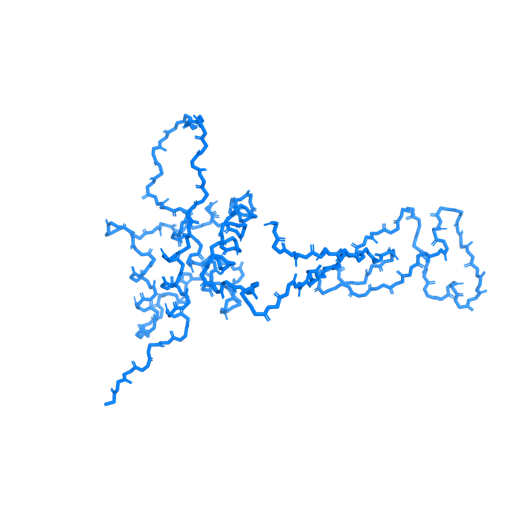6.006 1.00 95.38 84 SER A C 1
ATOM 674 O O . SER A 1 84 ? 0.534 10.866 15.370 1.00 95.38 84 SER A O 1
ATOM 676 N N . ARG A 1 85 ? 0.082 13.065 15.504 1.00 96.06 85 ARG A N 1
ATOM 677 C CA . ARG A 1 85 ? 0.609 13.406 14.167 1.00 96.06 85 ARG A CA 1
ATOM 678 C C . ARG A 1 85 ? 1.992 12.796 13.902 1.00 96.06 85 ARG A C 1
ATOM 680 O O . ARG A 1 85 ? 2.192 12.140 12.886 1.00 96.06 85 ARG A O 1
ATOM 687 N N . ARG A 1 86 ? 2.924 12.937 14.852 1.00 95.88 86 ARG A N 1
ATOM 688 C CA . ARG A 1 86 ? 4.281 12.369 14.753 1.00 95.88 86 ARG A CA 1
ATOM 689 C C . ARG A 1 86 ? 4.268 10.841 14.632 1.00 95.88 86 ARG A C 1
ATOM 691 O O . ARG A 1 86 ? 5.132 10.260 13.978 1.00 95.88 86 ARG A O 1
ATOM 698 N N . THR A 1 87 ? 3.306 10.180 15.274 1.00 95.50 87 THR A N 1
ATOM 699 C CA . THR A 1 87 ? 3.147 8.725 15.189 1.00 95.50 87 THR A CA 1
ATOM 700 C C . THR A 1 87 ? 2.665 8.314 13.802 1.00 95.50 87 THR A C 1
ATOM 702 O O . THR A 1 87 ? 3.272 7.413 13.224 1.00 95.50 87 THR A O 1
ATOM 705 N N . TRP A 1 88 ? 1.659 9.003 13.250 1.00 96.75 88 TRP A N 1
ATOM 706 C CA . TRP A 1 88 ? 1.195 8.801 11.874 1.00 96.75 88 TRP A CA 1
ATOM 707 C C . TRP A 1 88 ? 2.330 8.960 10.863 1.00 96.75 88 TRP A C 1
ATOM 709 O O . TRP A 1 88 ? 2.611 8.026 10.117 1.00 96.75 88 TRP A O 1
ATOM 719 N N . GLU A 1 89 ? 3.039 10.093 10.898 1.00 96.81 89 GLU A N 1
ATOM 720 C CA . GLU A 1 89 ? 4.156 10.388 9.988 1.00 96.81 89 GLU A CA 1
ATOM 721 C C . GLU A 1 89 ? 5.229 9.297 10.033 1.00 96.81 89 GLU A C 1
ATOM 723 O O . GLU A 1 89 ? 5.621 8.759 8.998 1.00 96.81 89 GLU A O 1
ATOM 728 N N . ARG A 1 90 ? 5.678 8.916 11.234 1.00 94.88 90 ARG A N 1
ATOM 729 C CA . ARG A 1 90 ? 6.727 7.904 11.393 1.00 94.88 90 ARG A CA 1
ATOM 730 C C . ARG A 1 90 ? 6.288 6.528 10.896 1.00 94.88 90 ARG A C 1
ATOM 732 O O . ARG A 1 90 ? 7.086 5.824 10.286 1.00 94.88 90 ARG A O 1
ATOM 739 N N . ARG A 1 91 ? 5.058 6.115 11.211 1.00 93.88 91 ARG A N 1
ATOM 740 C CA . ARG A 1 91 ? 4.581 4.751 10.941 1.00 93.88 91 ARG A CA 1
ATOM 741 C C . ARG A 1 91 ? 4.194 4.569 9.481 1.00 93.88 91 ARG A C 1
ATOM 743 O O . ARG A 1 91 ? 4.621 3.585 8.894 1.00 93.88 91 ARG A O 1
ATOM 750 N N . LEU A 1 92 ? 3.515 5.545 8.879 1.00 95.31 92 LEU A N 1
ATOM 751 C CA . LEU A 1 92 ? 3.212 5.530 7.446 1.00 95.31 92 LEU A CA 1
ATOM 752 C C . LEU A 1 92 ? 4.490 5.603 6.597 1.00 95.31 92 LEU A C 1
ATOM 754 O O . LEU A 1 92 ? 4.586 4.893 5.602 1.00 95.31 92 LEU A O 1
ATOM 758 N N . LYS A 1 93 ? 5.509 6.369 7.020 1.00 94.06 93 LYS A N 1
ATOM 759 C CA . LYS A 1 93 ? 6.815 6.413 6.336 1.00 94.06 93 LYS A CA 1
ATOM 760 C C . LYS A 1 93 ? 7.557 5.071 6.354 1.00 94.06 93 LYS A C 1
ATOM 762 O O . LYS A 1 93 ? 8.242 4.759 5.391 1.00 94.06 93 LYS A O 1
ATOM 767 N N . ALA A 1 94 ? 7.450 4.306 7.441 1.00 91.50 94 ALA A N 1
ATOM 768 C CA . ALA A 1 94 ? 8.129 3.014 7.595 1.00 91.50 94 ALA A CA 1
ATOM 769 C C . ALA A 1 94 ? 7.347 1.829 6.996 1.00 91.50 94 ALA A C 1
ATOM 771 O O . ALA A 1 94 ? 7.867 0.725 6.896 1.00 91.50 94 ALA A O 1
ATOM 772 N N . MET A 1 95 ? 6.083 2.039 6.638 1.00 90.31 95 MET A N 1
ATOM 773 C CA . MET A 1 95 ? 5.177 0.988 6.182 1.00 90.31 95 MET A CA 1
ATOM 774 C C . MET A 1 95 ? 5.563 0.329 4.846 1.00 90.31 95 MET A C 1
ATOM 776 O O . MET A 1 95 ? 5.330 -0.872 4.731 1.00 90.31 95 MET A O 1
ATOM 780 N N . PRO A 1 96 ? 6.159 1.018 3.845 1.00 91.81 96 PRO A N 1
ATOM 781 C CA . PRO A 1 96 ? 6.576 0.368 2.600 1.00 91.81 96 PRO A CA 1
ATOM 782 C C . PRO A 1 96 ? 7.457 -0.868 2.808 1.00 91.81 96 PRO A C 1
ATOM 784 O O . PRO A 1 96 ? 7.320 -1.833 2.063 1.00 91.81 96 PRO A O 1
ATOM 787 N N . ASP A 1 97 ? 8.273 -0.884 3.864 1.00 88.50 97 ASP A N 1
ATOM 788 C CA . ASP A 1 97 ? 9.144 -2.015 4.199 1.00 88.50 97 ASP A CA 1
ATOM 789 C C . ASP A 1 97 ? 8.357 -3.270 4.624 1.00 88.50 97 ASP A C 1
ATOM 791 O O . ASP A 1 97 ? 8.863 -4.387 4.522 1.00 88.50 97 ASP A O 1
ATOM 795 N N . THR A 1 98 ? 7.121 -3.114 5.113 1.00 85.44 98 THR A N 1
ATOM 796 C CA . THR A 1 98 ? 6.273 -4.217 5.600 1.00 85.44 98 THR A CA 1
ATOM 797 C C . THR A 1 98 ? 5.080 -4.525 4.693 1.00 85.44 98 THR A C 1
ATOM 799 O O . THR A 1 98 ? 4.518 -5.621 4.781 1.00 85.44 98 THR A O 1
ATOM 802 N N . LEU A 1 99 ? 4.711 -3.613 3.784 1.00 90.38 99 LEU A N 1
ATOM 803 C CA . LEU A 1 99 ? 3.583 -3.790 2.860 1.00 90.38 99 LEU A CA 1
ATOM 804 C C . LEU A 1 99 ? 3.668 -5.063 2.003 1.00 90.38 99 LEU A C 1
ATOM 806 O O . LEU A 1 99 ? 2.651 -5.752 1.926 1.00 90.38 99 LEU A O 1
ATOM 810 N N . PRO A 1 100 ? 4.813 -5.442 1.396 1.00 90.88 100 PRO A N 1
ATOM 811 C CA . PRO A 1 100 ? 4.875 -6.638 0.554 1.00 90.88 100 PRO A CA 1
ATOM 812 C C . PRO A 1 100 ? 4.457 -7.917 1.286 1.00 90.88 100 PRO A C 1
ATOM 814 O O . PRO A 1 100 ? 3.699 -8.726 0.751 1.00 90.88 100 PRO A O 1
ATOM 817 N N . ALA A 1 101 ? 4.881 -8.079 2.543 1.00 89.88 101 ALA A N 1
ATOM 818 C CA . ALA A 1 101 ? 4.499 -9.231 3.357 1.00 89.88 101 ALA A CA 1
ATOM 819 C C . ALA A 1 101 ? 2.990 -9.238 3.651 1.00 89.88 101 ALA A C 1
ATOM 821 O O . ALA A 1 101 ? 2.341 -10.281 3.562 1.00 89.88 101 ALA A O 1
ATOM 822 N N . GLN A 1 102 ? 2.423 -8.066 3.948 1.00 90.38 102 GLN A N 1
ATOM 823 C CA . GLN A 1 102 ? 0.997 -7.900 4.217 1.00 90.38 102 GLN A CA 1
ATOM 824 C C . GLN A 1 102 ? 0.134 -8.177 2.976 1.00 90.38 102 GLN A C 1
ATOM 826 O O . GLN A 1 102 ? -0.883 -8.864 3.082 1.00 90.38 102 GLN A O 1
ATOM 831 N N . ILE A 1 103 ? 0.563 -7.701 1.802 1.00 90.62 103 ILE A N 1
ATOM 832 C CA . ILE A 1 103 ? -0.063 -7.994 0.503 1.00 90.62 103 ILE A CA 1
ATOM 833 C C . ILE A 1 103 ? -0.013 -9.500 0.230 1.00 90.62 103 ILE A C 1
ATOM 835 O O . ILE A 1 103 ? -1.026 -10.090 -0.138 1.00 90.62 103 ILE A O 1
ATOM 839 N N . GLY A 1 104 ? 1.128 -10.146 0.485 1.00 90.50 104 GLY A N 1
ATOM 840 C CA . GLY A 1 104 ? 1.269 -11.595 0.343 1.00 90.50 104 GLY A CA 1
ATOM 841 C C . GLY A 1 104 ? 0.341 -12.390 1.270 1.00 90.50 104 GLY A C 1
ATOM 842 O O . GLY A 1 104 ? -0.204 -13.411 0.854 1.00 90.50 104 GLY A O 1
ATOM 843 N N . CYS A 1 105 ? 0.137 -11.939 2.514 1.00 91.75 105 CYS A N 1
ATOM 844 C CA . CYS A 1 105 ? -0.832 -12.548 3.434 1.00 91.75 105 CYS A CA 1
ATOM 845 C C . CYS A 1 105 ? -2.271 -12.394 2.935 1.00 91.75 105 CYS A C 1
ATOM 847 O O . CYS A 1 105 ? -3.010 -13.375 2.929 1.00 91.75 105 CYS A O 1
ATOM 849 N N . LEU A 1 106 ? -2.651 -11.195 2.481 1.00 91.88 106 LEU A N 1
ATOM 850 C CA . LEU A 1 106 ? -3.973 -10.953 1.904 1.00 91.88 106 LEU A CA 1
ATOM 851 C C . LEU A 1 106 ? -4.212 -11.830 0.671 1.00 91.88 106 LEU A C 1
ATOM 853 O O . LEU A 1 106 ? -5.251 -12.470 0.577 1.00 91.88 106 LEU A O 1
ATOM 857 N N . GLY A 1 107 ? -3.250 -11.891 -0.252 1.00 89.56 107 GLY A N 1
ATOM 858 C CA . GLY A 1 107 ? -3.368 -12.692 -1.469 1.00 89.56 107 GLY A CA 1
ATOM 859 C C . GLY A 1 107 ? -3.601 -14.173 -1.172 1.00 89.56 107 GLY A C 1
ATOM 860 O O . GLY A 1 107 ? -4.541 -14.760 -1.700 1.00 89.56 107 GLY A O 1
ATOM 861 N N . ARG A 1 108 ? -2.802 -14.762 -0.270 1.00 89.38 108 ARG A N 1
ATOM 862 C CA . ARG A 1 108 ? -2.972 -16.163 0.157 1.00 89.38 108 ARG A CA 1
ATOM 863 C C . ARG A 1 108 ? -4.324 -16.403 0.824 1.00 89.38 108 ARG A C 1
ATOM 865 O O . ARG A 1 108 ? -5.017 -17.343 0.453 1.00 89.38 108 ARG A O 1
ATOM 872 N N . TYR A 1 109 ? -4.726 -15.513 1.729 1.00 91.12 109 TYR A N 1
ATOM 873 C CA . TYR A 1 109 ? -6.037 -15.579 2.372 1.00 91.12 109 TYR A CA 1
ATOM 874 C C . TYR A 1 109 ? -7.185 -15.541 1.365 1.00 91.12 109 TYR A C 1
ATOM 876 O O . TYR A 1 109 ? -8.128 -16.318 1.467 1.00 91.12 109 TYR A O 1
ATOM 884 N N . LEU A 1 110 ? -7.103 -14.659 0.365 1.00 89.75 110 LEU A N 1
ATOM 885 C CA . LEU A 1 110 ? -8.114 -14.587 -0.681 1.00 89.75 110 LEU A CA 1
ATOM 886 C C . LEU A 1 110 ? -8.157 -15.888 -1.477 1.00 89.75 110 LEU A C 1
ATOM 888 O O . LEU A 1 110 ? -9.240 -16.434 -1.623 1.00 89.75 110 LEU A O 1
ATOM 892 N N . VAL A 1 111 ? -7.018 -16.431 -1.921 1.00 86.75 111 VAL A N 1
ATOM 893 C CA . VAL A 1 111 ? -6.973 -17.724 -2.632 1.00 86.75 111 VAL A CA 1
ATOM 894 C C . VAL A 1 111 ? -7.643 -18.838 -1.818 1.00 86.75 111 VAL A C 1
ATOM 896 O O . VAL A 1 111 ? -8.434 -19.602 -2.372 1.00 86.75 111 VAL A O 1
ATOM 899 N N . GLU A 1 112 ? -7.386 -18.900 -0.511 1.00 88.12 112 GLU A N 1
ATOM 900 C CA . GLU A 1 112 ? -8.028 -19.858 0.397 1.00 88.12 112 GLU A CA 1
ATOM 901 C C . GLU A 1 112 ? -9.533 -19.609 0.563 1.00 88.12 112 GLU A C 1
ATOM 903 O O . GLU A 1 112 ? -10.304 -20.563 0.641 1.00 88.12 112 GLU A O 1
ATOM 908 N N . LEU A 1 113 ? -9.976 -18.354 0.603 1.00 89.38 113 LEU A N 1
ATOM 909 C CA . LEU A 1 113 ? -11.381 -18.002 0.795 1.00 89.38 113 LEU A CA 1
ATOM 910 C C . LEU A 1 113 ? -12.217 -18.222 -0.473 1.00 89.38 113 LEU A C 1
ATOM 912 O O . LEU A 1 113 ? -13.280 -18.836 -0.416 1.00 89.38 113 LEU A O 1
ATOM 916 N N . ILE A 1 114 ? -11.752 -17.705 -1.612 1.00 87.75 114 ILE A N 1
ATOM 917 C CA . ILE A 1 114 ? -12.491 -17.735 -2.882 1.00 87.75 114 ILE A CA 1
ATOM 918 C C . ILE A 1 114 ? -12.321 -19.055 -3.634 1.00 87.75 114 ILE A C 1
ATOM 920 O O . ILE A 1 114 ? -13.125 -19.346 -4.516 1.00 87.75 114 ILE A O 1
ATOM 924 N N . GLN A 1 115 ? -11.315 -19.862 -3.273 1.00 84.94 115 GLN A N 1
ATOM 925 C CA . GLN A 1 115 ? -11.073 -21.191 -3.841 1.00 84.94 115 GLN A CA 1
ATOM 926 C C . GLN A 1 115 ? -11.136 -21.186 -5.383 1.00 84.94 115 GLN A C 1
ATOM 928 O O . GLN A 1 115 ? -11.891 -21.967 -5.975 1.00 84.94 115 GLN A O 1
ATOM 933 N N . PRO A 1 116 ? -10.361 -20.310 -6.058 1.00 80.31 116 PRO A N 1
ATOM 934 C CA . PRO A 1 116 ? -10.533 -20.041 -7.487 1.00 80.31 116 PRO A CA 1
ATOM 935 C C . PRO A 1 116 ? -10.300 -21.288 -8.348 1.00 80.31 116 PRO A C 1
ATOM 937 O O . PRO A 1 116 ? -10.821 -21.387 -9.453 1.00 80.31 116 PRO A O 1
ATOM 940 N N . TRP A 1 117 ? -9.569 -22.266 -7.810 1.00 78.12 117 TRP A N 1
ATOM 941 C CA . TRP A 1 117 ? -9.183 -23.497 -8.491 1.00 78.12 117 TRP A CA 1
ATOM 942 C C . TRP A 1 117 ? -10.235 -24.608 -8.459 1.00 78.12 117 TRP A C 1
ATOM 944 O O . TRP A 1 117 ? -10.042 -25.635 -9.102 1.00 78.12 117 TRP A O 1
ATOM 954 N N . ARG A 1 118 ? -11.347 -24.444 -7.725 1.00 77.12 118 ARG A N 1
ATOM 955 C CA . ARG A 1 118 ? -12.364 -25.507 -7.598 1.00 77.12 118 ARG A CA 1
ATOM 956 C C . ARG A 1 118 ? -13.033 -25.870 -8.923 1.00 77.12 118 ARG A C 1
ATOM 958 O O . ARG A 1 118 ? -13.370 -27.030 -9.118 1.00 77.12 118 ARG A O 1
ATOM 965 N N . ASN A 1 119 ? -13.210 -24.891 -9.813 1.00 72.50 119 ASN A N 1
ATOM 966 C CA . ASN A 1 119 ? -13.966 -25.050 -11.062 1.00 72.50 119 ASN A CA 1
ATOM 967 C C . ASN A 1 119 ? -13.119 -24.803 -12.328 1.00 72.50 119 ASN A C 1
ATOM 969 O O . ASN A 1 119 ? -13.648 -24.870 -13.434 1.00 72.50 119 ASN A O 1
ATOM 973 N N . GLY A 1 120 ? -11.824 -24.501 -12.189 1.00 64.88 120 GLY A N 1
ATOM 974 C CA . GLY A 1 120 ? -10.914 -24.222 -13.303 1.00 64.88 120 GLY A CA 1
ATOM 975 C C . GLY A 1 120 ? -9.458 -24.279 -12.846 1.00 64.88 120 GLY A C 1
ATOM 976 O O . GLY A 1 120 ? -9.117 -23.759 -11.790 1.00 64.88 120 GLY A O 1
ATOM 977 N N . SER A 1 121 ? -8.594 -24.947 -13.607 1.00 59.75 121 SER A N 1
ATOM 978 C CA . SER A 1 121 ? -7.275 -25.389 -13.131 1.00 59.75 121 SER A CA 1
ATOM 979 C C . SER A 1 121 ? -6.124 -24.409 -13.373 1.00 59.75 121 SER A C 1
ATOM 981 O O . SER A 1 121 ? -4.981 -24.751 -13.076 1.00 59.75 121 SER A O 1
ATOM 983 N N . GLN A 1 122 ? -6.370 -23.226 -13.943 1.00 70.69 122 GLN A N 1
ATOM 984 C CA . GLN A 1 122 ? -5.289 -22.355 -14.414 1.00 70.69 122 GLN A CA 1
ATOM 985 C C . GLN A 1 122 ? -5.683 -20.877 -14.341 1.00 70.69 122 GLN A C 1
ATOM 987 O O . GLN A 1 122 ? -6.728 -20.478 -14.851 1.00 70.69 122 GLN A O 1
ATOM 992 N N . ALA A 1 123 ? -4.821 -20.051 -13.753 1.00 76.50 123 ALA A N 1
ATOM 993 C CA . ALA A 1 123 ? -4.811 -18.613 -13.984 1.00 76.50 123 ALA A CA 1
ATOM 994 C C . ALA A 1 123 ? -3.401 -18.175 -14.354 1.00 76.50 123 ALA A C 1
ATOM 996 O O . ALA A 1 123 ? -2.419 -18.865 -14.083 1.00 76.50 123 ALA A O 1
ATOM 997 N N . VAL A 1 124 ? -3.302 -16.995 -14.952 1.00 81.69 124 VAL A N 1
ATOM 998 C CA . VAL A 1 124 ? -2.020 -16.362 -15.238 1.00 81.69 124 VAL A CA 1
ATOM 999 C C . VAL A 1 124 ? -1.999 -15.019 -14.530 1.00 81.69 124 VAL A C 1
ATOM 1001 O O . VAL A 1 124 ? -2.856 -14.169 -14.767 1.00 81.69 124 VAL A O 1
ATOM 1004 N N . ALA A 1 125 ? -1.020 -14.833 -13.652 1.00 84.12 125 ALA A N 1
ATOM 1005 C CA . ALA A 1 125 ? -0.677 -13.524 -13.128 1.00 84.12 125 ALA A CA 1
ATOM 1006 C C . ALA A 1 125 ? 0.311 -12.878 -14.101 1.00 84.12 125 ALA A C 1
ATOM 1008 O O . ALA A 1 125 ? 1.401 -13.409 -14.315 1.00 84.12 125 ALA A O 1
ATOM 1009 N N . VAL A 1 126 ? -0.081 -11.756 -14.704 1.00 89.31 126 VAL A N 1
ATOM 1010 C CA . VAL A 1 126 ? 0.778 -10.987 -15.608 1.00 89.31 126 VAL A CA 1
ATOM 1011 C C . VAL A 1 126 ? 1.057 -9.634 -14.983 1.00 89.31 126 VAL A C 1
ATOM 1013 O O . VAL A 1 126 ? 0.128 -8.911 -14.631 1.00 89.31 126 VAL A O 1
ATOM 1016 N N . ASP A 1 127 ? 2.331 -9.283 -14.885 1.00 90.12 127 ASP A N 1
ATOM 1017 C CA . ASP A 1 127 ? 2.772 -7.945 -14.510 1.00 90.12 127 ASP A CA 1
ATOM 1018 C C . ASP A 1 127 ? 3.848 -7.459 -15.484 1.00 90.12 127 ASP A C 1
ATOM 1020 O O . ASP A 1 127 ? 4.469 -8.239 -16.214 1.00 90.12 127 ASP A O 1
ATOM 1024 N N . SER A 1 128 ? 4.060 -6.149 -15.538 1.00 89.94 128 SER A N 1
ATOM 1025 C CA . SER A 1 128 ? 5.150 -5.588 -16.319 1.00 89.94 128 SER A CA 1
ATOM 1026 C C . SER A 1 128 ? 5.766 -4.379 -15.645 1.00 89.94 128 SER A C 1
ATOM 1028 O O . SER A 1 128 ? 5.063 -3.511 -15.134 1.00 89.94 128 SER A O 1
ATOM 1030 N N . THR A 1 129 ? 7.088 -4.276 -15.726 1.00 90.31 129 THR A N 1
ATOM 1031 C CA . THR A 1 129 ? 7.826 -3.121 -15.224 1.00 90.31 129 THR A CA 1
ATOM 1032 C C . THR A 1 129 ? 8.701 -2.524 -16.312 1.00 90.31 129 THR A C 1
ATOM 1034 O O . THR A 1 129 ? 9.184 -3.209 -17.215 1.00 90.31 129 THR A O 1
ATOM 1037 N N . THR A 1 130 ? 8.877 -1.210 -16.245 1.00 92.62 130 THR A N 1
ATOM 1038 C CA . THR A 1 130 ? 9.768 -0.496 -17.154 1.00 92.62 130 THR A CA 1
ATOM 1039 C C . THR A 1 130 ? 11.175 -0.495 -16.579 1.00 92.62 130 THR A C 1
ATOM 1041 O O . THR A 1 130 ? 11.385 -0.045 -15.454 1.00 92.62 130 THR A O 1
ATOM 1044 N N . LEU A 1 131 ? 12.139 -0.951 -17.370 1.00 92.06 131 LEU A N 1
ATOM 1045 C CA . LEU A 1 131 ? 13.557 -0.958 -17.037 1.00 92.06 131 LEU A CA 1
ATOM 1046 C C . LEU A 1 131 ? 14.267 0.086 -17.892 1.00 92.06 131 LEU A C 1
ATOM 1048 O O . LEU A 1 131 ? 13.993 0.205 -19.082 1.00 92.06 131 LEU A O 1
ATOM 1052 N N . ARG A 1 132 ? 15.173 0.857 -17.294 1.00 93.50 132 ARG A N 1
ATOM 1053 C CA . ARG A 1 132 ? 15.992 1.812 -18.049 1.00 93.50 132 ARG A CA 1
ATOM 1054 C C . ARG A 1 132 ? 17.043 1.054 -18.852 1.00 93.50 132 ARG A C 1
ATOM 1056 O O . ARG A 1 132 ? 17.632 0.111 -18.329 1.00 93.50 132 ARG A O 1
ATOM 1063 N N . ALA A 1 133 ? 17.281 1.482 -20.090 1.00 93.62 133 ALA A N 1
ATOM 1064 C CA . ALA A 1 133 ? 18.469 1.045 -20.814 1.00 93.62 133 ALA A CA 1
ATOM 1065 C C . ALA A 1 133 ? 19.725 1.512 -20.070 1.00 93.62 133 ALA A C 1
ATOM 1067 O O . ALA A 1 133 ? 19.733 2.577 -19.443 1.00 93.62 133 ALA A O 1
ATOM 1068 N N . ASN A 1 134 ? 20.784 0.714 -20.157 1.00 91.44 134 ASN A N 1
ATOM 1069 C CA . ASN A 1 134 ? 22.092 1.135 -19.684 1.00 91.44 134 ASN A CA 1
ATOM 1070 C C . ASN A 1 134 ? 22.714 2.112 -20.687 1.00 91.44 134 ASN A C 1
ATOM 1072 O O . ASN A 1 134 ? 22.619 1.912 -21.893 1.00 91.44 134 ASN A O 1
ATOM 1076 N N . GLY A 1 135 ? 23.389 3.142 -20.175 1.00 90.25 135 GLY A N 1
ATOM 1077 C CA . GLY A 1 135 ? 24.128 4.095 -20.997 1.00 90.25 135 GLY A CA 1
ATOM 1078 C C . GLY A 1 135 ? 23.283 5.257 -21.520 1.00 90.25 135 GLY A C 1
ATOM 1079 O O . GLY A 1 135 ? 22.529 5.882 -20.771 1.00 90.25 135 GLY A O 1
ATOM 1080 N N . GLY A 1 136 ? 23.516 5.616 -22.782 1.00 91.69 136 GLY A N 1
ATOM 1081 C CA . GLY A 1 136 ? 22.924 6.794 -23.410 1.00 91.69 136 GLY A CA 1
ATOM 1082 C C . GLY A 1 136 ? 21.453 6.600 -23.775 1.00 91.69 136 GLY A C 1
ATOM 1083 O O . GLY A 1 136 ? 20.963 5.485 -23.934 1.00 91.69 136 GLY A O 1
ATOM 1084 N N . VAL A 1 137 ? 20.744 7.711 -23.952 1.00 94.81 137 VAL A N 1
ATOM 1085 C CA . VAL A 1 137 ? 19.346 7.721 -24.387 1.00 94.81 137 VAL A CA 1
ATOM 1086 C C . VAL A 1 137 ? 19.276 8.092 -25.862 1.00 94.81 137 VAL A C 1
ATOM 1088 O O . VAL A 1 137 ? 19.853 9.097 -26.272 1.00 94.81 137 VAL A O 1
ATOM 1091 N N . TRP A 1 138 ? 18.528 7.321 -26.655 1.00 94.56 138 TRP A N 1
ATOM 1092 C CA . TRP A 1 138 ? 18.337 7.638 -28.067 1.00 94.56 138 TRP A CA 1
ATOM 1093 C C . TRP A 1 138 ? 17.112 8.527 -28.268 1.00 94.56 138 TRP A C 1
ATOM 1095 O O . TRP A 1 138 ? 15.963 8.069 -28.242 1.00 94.56 138 TRP A O 1
ATOM 1105 N N . HIS A 1 139 ? 17.336 9.828 -28.441 1.00 93.00 139 HIS A N 1
ATOM 1106 C CA . HIS A 1 139 ? 16.248 10.773 -28.662 1.00 93.00 139 HIS A CA 1
ATOM 1107 C C . HIS A 1 139 ? 15.511 10.485 -29.975 1.00 93.00 139 HIS A C 1
ATOM 1109 O O . HIS A 1 139 ? 16.095 10.054 -30.967 1.00 93.00 139 HIS A O 1
ATOM 1115 N N . LYS A 1 140 ? 14.197 10.743 -29.980 1.00 91.38 140 LYS A N 1
ATOM 1116 C CA . LYS A 1 140 ? 13.313 10.467 -31.124 1.00 91.38 140 LYS A CA 1
ATOM 1117 C C . LYS A 1 140 ? 13.824 11.088 -32.434 1.00 91.38 140 LYS A C 1
ATOM 1119 O O . LYS A 1 140 ? 13.780 10.422 -33.459 1.00 91.38 140 LYS A O 1
ATOM 1124 N N . LYS A 1 141 ? 14.363 12.311 -32.376 1.00 93.38 141 LYS A N 1
ATOM 1125 C CA . LYS A 1 141 ? 14.926 13.023 -33.533 1.00 93.38 141 LYS A CA 1
ATOM 1126 C C . LYS A 1 141 ? 16.080 12.252 -34.184 1.00 93.38 141 LYS A C 1
ATOM 1128 O O . LYS A 1 141 ? 16.072 12.055 -35.392 1.00 93.38 141 LYS A O 1
ATOM 1133 N N . ASP A 1 142 ? 17.036 11.787 -33.385 1.00 92.56 142 ASP A N 1
ATOM 1134 C CA . ASP A 1 142 ? 18.215 11.078 -33.896 1.00 92.56 142 ASP A CA 1
ATOM 1135 C C . ASP A 1 142 ? 17.826 9.687 -34.424 1.00 92.56 142 ASP A C 1
ATOM 1137 O O . ASP A 1 142 ? 18.353 9.232 -35.438 1.00 92.56 142 ASP A O 1
ATOM 1141 N N . ARG A 1 143 ? 16.831 9.039 -33.794 1.00 91.69 143 ARG A N 1
ATOM 1142 C CA . ARG A 1 143 ? 16.242 7.777 -34.278 1.00 91.69 143 ARG A CA 1
ATOM 1143 C C . ARG A 1 143 ? 15.606 7.913 -35.650 1.00 91.69 143 ARG A C 1
ATOM 1145 O O . ARG A 1 143 ? 15.833 7.066 -36.505 1.00 91.69 143 ARG A O 1
ATOM 1152 N N . GLU A 1 144 ? 14.806 8.956 -35.853 1.00 92.81 144 GLU A N 1
ATOM 1153 C CA . GLU A 1 144 ? 14.156 9.236 -37.141 1.00 92.81 144 GLU A CA 1
ATOM 1154 C C . GLU A 1 144 ? 15.181 9.499 -38.252 1.00 92.81 144 GLU A C 1
ATOM 1156 O O . GLU A 1 144 ? 14.919 9.208 -39.414 1.00 92.81 144 GLU A O 1
ATOM 1161 N N . GLN A 1 145 ? 16.365 9.993 -37.888 1.00 94.94 145 GLN A N 1
ATOM 1162 C CA . GLN A 1 145 ? 17.490 10.217 -38.796 1.00 94.94 145 GLN A CA 1
ATOM 1163 C C . GLN A 1 145 ? 18.394 8.983 -38.961 1.00 94.94 145 GLN A C 1
ATOM 1165 O O . GLN A 1 145 ? 19.348 9.029 -39.734 1.00 94.94 145 GLN A O 1
ATOM 1170 N N . GLY A 1 146 ? 18.133 7.889 -38.235 1.00 93.12 146 GLY A N 1
ATOM 1171 C CA . GLY A 1 146 ? 18.980 6.693 -38.226 1.00 93.12 146 GLY A CA 1
ATOM 1172 C C . GLY A 1 146 ? 20.378 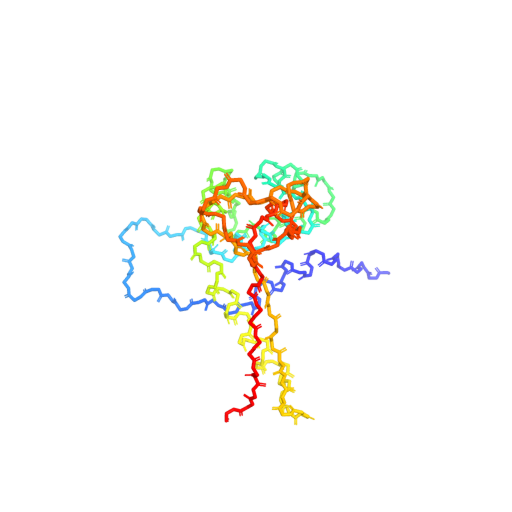6.917 -37.633 1.00 93.12 146 GLY A C 1
ATOM 1173 O O . GLY A 1 146 ? 21.256 6.074 -37.801 1.00 93.12 146 GLY A O 1
ATOM 1174 N N . GLN A 1 147 ? 20.605 8.038 -36.945 1.00 94.62 147 GLN A N 1
ATOM 1175 C CA . GLN A 1 147 ? 21.898 8.395 -36.373 1.00 94.62 147 GLN A CA 1
ATOM 1176 C C . GLN A 1 147 ? 21.970 7.914 -34.929 1.00 94.62 147 GLN A C 1
ATOM 1178 O O . GLN A 1 147 ? 21.102 8.252 -34.133 1.00 94.62 147 GLN A O 1
ATOM 1183 N N . VAL A 1 148 ? 23.025 7.180 -34.572 1.00 94.94 148 VAL A N 1
ATOM 1184 C CA . VAL A 1 148 ? 23.321 6.786 -33.186 1.00 94.94 148 VAL A CA 1
ATOM 1185 C C . VAL A 1 148 ? 24.402 7.730 -32.641 1.00 94.94 148 VAL A C 1
ATOM 1187 O O . VAL A 1 148 ? 25.564 7.585 -33.023 1.00 94.94 148 VAL A O 1
ATOM 1190 N N . PRO A 1 149 ? 24.065 8.716 -31.783 1.00 93.50 149 PRO A N 1
ATOM 1191 C CA . PRO A 1 149 ? 25.017 9.758 -31.377 1.00 93.50 149 PRO A CA 1
ATOM 1192 C C . PRO A 1 149 ? 26.197 9.264 -30.534 1.00 93.50 149 PRO A C 1
ATOM 1194 O O . PRO A 1 149 ? 27.219 9.941 -30.453 1.00 93.50 149 PRO A O 1
ATOM 1197 N N . HIS A 1 150 ? 26.052 8.120 -29.862 1.00 94.62 150 HIS A N 1
ATOM 1198 C CA . HIS A 1 150 ? 27.079 7.575 -28.981 1.00 94.62 150 HIS A CA 1
ATOM 1199 C C . HIS A 1 150 ? 26.981 6.049 -28.887 1.00 94.62 150 HIS A C 1
ATOM 1201 O O . HIS A 1 150 ? 25.886 5.494 -28.852 1.00 94.62 150 HIS A O 1
ATOM 1207 N N . THR A 1 151 ? 28.120 5.365 -28.776 1.00 94.31 151 THR A N 1
ATOM 1208 C CA . THR A 1 151 ? 28.210 3.890 -28.751 1.00 94.31 151 THR A CA 1
ATOM 1209 C C . THR A 1 151 ? 27.634 3.245 -27.492 1.00 94.31 151 THR A C 1
ATOM 1211 O O . THR A 1 151 ? 27.351 2.055 -27.484 1.00 94.31 151 THR A O 1
ATOM 1214 N N . SER A 1 152 ? 27.437 4.020 -26.424 1.00 94.88 152 SER A N 1
ATOM 1215 C CA . SER A 1 152 ? 26.775 3.557 -25.195 1.00 94.88 152 SER A CA 1
ATOM 1216 C C . SER A 1 152 ? 25.249 3.510 -25.296 1.00 94.88 152 SER A C 1
ATOM 1218 O O . SER A 1 152 ? 24.595 3.214 -24.299 1.00 94.88 152 SER A O 1
ATOM 1220 N N . ILE A 1 153 ? 24.672 3.880 -26.440 1.00 95.50 153 ILE A N 1
ATOM 1221 C CA . ILE A 1 153 ? 23.231 3.822 -26.658 1.00 95.50 153 ILE A CA 1
ATOM 1222 C C . ILE A 1 153 ? 22.856 2.393 -27.027 1.00 95.50 153 ILE A C 1
ATOM 1224 O O . ILE A 1 153 ? 23.288 1.869 -28.050 1.00 95.50 153 ILE A O 1
ATOM 1228 N N . ASP A 1 154 ? 21.995 1.802 -26.209 1.00 94.94 154 ASP A N 1
ATOM 1229 C CA . ASP A 1 154 ? 21.269 0.592 -26.567 1.00 94.94 154 ASP A CA 1
ATOM 1230 C C . ASP A 1 154 ? 20.285 0.925 -27.697 1.00 94.94 154 ASP A C 1
ATOM 1232 O O . ASP A 1 154 ? 19.315 1.660 -27.488 1.00 94.94 154 ASP A O 1
ATOM 1236 N N . THR A 1 155 ? 20.562 0.446 -28.907 1.00 94.19 155 THR A N 1
ATOM 1237 C CA . THR A 1 155 ? 19.768 0.728 -30.110 1.00 94.19 155 THR A CA 1
ATOM 1238 C C . THR A 1 155 ? 18.507 -0.127 -30.219 1.00 94.19 155 THR A C 1
ATOM 1240 O O . THR A 1 155 ? 17.634 0.195 -31.027 1.00 94.19 155 THR A O 1
ATOM 1243 N N . GLU A 1 156 ? 18.378 -1.171 -29.398 1.00 93.38 156 GLU A N 1
ATOM 1244 C CA . GLU A 1 156 ? 17.197 -2.038 -29.342 1.00 93.38 156 GLU A CA 1
ATOM 1245 C C . GLU A 1 156 ? 16.163 -1.539 -28.321 1.00 93.38 156 GLU A C 1
ATOM 1247 O O . GLU A 1 156 ? 14.983 -1.882 -28.396 1.00 93.38 156 GLU A O 1
ATOM 1252 N N . ALA A 1 157 ? 16.568 -0.670 -27.393 1.00 94.69 157 ALA A N 1
ATOM 1253 C CA . ALA A 1 157 ? 15.669 -0.027 -26.445 1.00 94.69 157 ALA A CA 1
ATOM 1254 C C . ALA A 1 157 ? 14.680 0.968 -27.096 1.00 94.69 157 ALA A C 1
ATOM 1256 O O . ALA A 1 157 ? 14.899 1.576 -28.152 1.00 94.69 157 ALA A O 1
ATOM 1257 N N . HIS A 1 158 ? 13.549 1.191 -26.421 1.00 93.62 158 HIS A N 1
ATOM 1258 C CA . HIS A 1 158 ? 12.491 2.087 -26.885 1.00 93.62 158 HIS A CA 1
ATOM 1259 C C . HIS A 1 158 ? 11.974 3.033 -25.805 1.00 93.62 158 HIS A C 1
ATOM 1261 O O . HIS A 1 158 ? 12.114 2.816 -24.603 1.00 93.62 158 HIS A O 1
ATOM 1267 N N . TRP A 1 159 ? 11.353 4.121 -26.260 1.00 93.25 159 TRP A N 1
ATOM 1268 C CA . TRP A 1 159 ? 10.621 5.027 -25.387 1.00 93.25 159 TRP A CA 1
ATOM 1269 C C . TRP A 1 159 ? 9.294 4.402 -24.970 1.00 93.25 159 TRP A C 1
ATOM 1271 O O . TRP A 1 159 ? 8.468 4.056 -25.811 1.00 93.25 159 TRP A O 1
ATOM 1281 N N . THR A 1 160 ? 9.065 4.326 -23.665 1.00 91.31 160 THR A N 1
ATOM 1282 C CA . THR A 1 160 ? 7.788 3.927 -23.076 1.00 91.31 160 THR A CA 1
ATOM 1283 C C . THR A 1 160 ? 7.342 4.952 -22.040 1.00 91.31 160 THR A C 1
ATOM 1285 O O . THR A 1 160 ? 8.161 5.653 -21.440 1.00 91.31 160 THR A O 1
ATOM 1288 N N . LYS A 1 161 ? 6.030 5.067 -21.833 1.00 89.62 161 LYS A N 1
ATOM 1289 C CA . LYS A 1 161 ? 5.451 5.974 -20.840 1.00 89.62 161 LYS A CA 1
ATOM 1290 C C . LYS A 1 161 ? 5.092 5.183 -19.584 1.00 89.62 161 LYS A C 1
ATOM 1292 O O . LYS A 1 161 ? 4.158 4.388 -19.585 1.00 89.62 161 LYS A O 1
ATOM 1297 N N . SER A 1 162 ? 5.828 5.424 -18.506 1.00 84.25 162 SER A N 1
ATOM 1298 C CA . SER A 1 162 ? 5.492 4.970 -17.160 1.00 84.25 162 SER A CA 1
ATOM 1299 C C . SER A 1 162 ? 4.488 5.933 -16.526 1.00 84.25 162 SER A C 1
ATOM 1301 O O . SER A 1 162 ? 4.676 7.150 -16.567 1.00 84.25 162 SER A O 1
ATOM 1303 N N . GLY A 1 163 ? 3.446 5.393 -15.887 1.00 77.50 163 GLY A N 1
ATOM 1304 C CA . GLY A 1 163 ? 2.502 6.196 -15.101 1.00 77.50 163 GLY A CA 1
ATOM 1305 C C . GLY A 1 163 ? 3.146 6.887 -13.893 1.00 77.50 163 GLY A C 1
ATOM 1306 O O . GLY A 1 163 ? 2.631 7.898 -13.431 1.00 77.50 163 GLY A O 1
ATOM 1307 N N . TRP A 1 164 ? 4.288 6.377 -13.415 1.00 76.25 164 TRP A N 1
ATOM 1308 C CA . TRP A 1 164 ? 5.002 6.905 -12.249 1.00 76.25 164 TRP A CA 1
ATOM 1309 C C . TRP A 1 164 ? 6.287 7.658 -12.617 1.00 76.25 164 TRP A C 1
ATOM 1311 O O . TRP A 1 164 ? 6.566 8.723 -12.076 1.00 76.25 164 TRP A O 1
ATOM 1321 N N . HIS A 1 165 ? 7.075 7.129 -13.557 1.00 79.31 165 HIS A N 1
ATOM 1322 C CA . HIS A 1 165 ? 8.380 7.692 -13.930 1.00 79.31 165 HIS A CA 1
ATOM 1323 C C . HIS A 1 165 ? 8.352 8.576 -15.187 1.00 79.31 165 HIS A C 1
ATOM 1325 O O . HIS A 1 165 ? 9.405 9.037 -15.622 1.00 79.31 165 HIS A O 1
ATOM 1331 N N . GLY A 1 166 ? 7.179 8.815 -15.783 1.00 88.81 166 GLY A N 1
ATOM 1332 C CA . GLY A 1 166 ? 7.063 9.562 -17.034 1.00 88.81 166 GLY A CA 1
ATOM 1333 C C . GLY A 1 166 ? 7.667 8.799 -18.214 1.00 88.81 166 GLY A C 1
ATOM 1334 O O . GLY A 1 166 ? 7.544 7.579 -18.306 1.00 88.81 166 GLY A O 1
ATOM 1335 N N . TRP A 1 167 ? 8.300 9.508 -19.147 1.00 92.19 167 TRP A N 1
ATOM 1336 C CA . TRP A 1 167 ? 8.966 8.876 -20.286 1.00 92.19 167 TRP A CA 1
ATOM 1337 C C . TRP A 1 167 ? 10.268 8.203 -19.862 1.00 92.19 167 TRP A C 1
ATOM 1339 O O . TRP A 1 167 ? 11.134 8.826 -19.252 1.00 92.19 167 TRP A O 1
ATOM 1349 N N . VAL A 1 168 ? 10.415 6.935 -20.229 1.00 93.56 168 VAL A N 1
ATOM 1350 C CA . VAL A 1 168 ? 11.606 6.137 -19.957 1.00 93.56 168 VAL A CA 1
ATOM 1351 C C . VAL A 1 168 ? 12.100 5.536 -21.263 1.00 93.56 168 VAL A C 1
ATOM 1353 O O . VAL A 1 168 ? 11.323 4.931 -21.999 1.00 93.56 168 VAL A O 1
ATOM 1356 N N . TYR A 1 169 ? 13.390 5.704 -21.540 1.00 95.00 169 TYR A N 1
ATOM 1357 C CA . TYR A 1 169 ? 14.076 4.986 -22.605 1.00 95.00 169 TYR A CA 1
ATOM 1358 C C . TYR A 1 169 ? 14.638 3.680 -22.049 1.00 95.00 169 TYR A C 1
ATOM 1360 O O . TYR A 1 169 ? 15.406 3.692 -21.080 1.00 95.00 169 TYR A O 1
ATOM 1368 N N . GLY A 1 170 ? 14.222 2.558 -22.622 1.00 95.00 170 GLY A N 1
ATOM 1369 C CA . GLY A 1 170 ? 14.635 1.255 -22.137 1.00 95.00 170 GLY A CA 1
ATOM 1370 C C . GLY A 1 170 ? 13.742 0.120 -22.596 1.00 95.00 170 GLY A C 1
ATOM 1371 O O . GLY A 1 170 ? 13.263 0.094 -23.728 1.00 95.00 170 GLY A O 1
ATOM 1372 N N . TRP A 1 171 ? 13.529 -0.816 -21.683 1.00 93.81 171 TRP A N 1
ATOM 1373 C CA . TRP A 1 171 ? 12.875 -2.090 -21.922 1.00 93.81 171 TRP A CA 1
ATOM 1374 C C . TRP A 1 171 ? 11.608 -2.211 -21.087 1.00 93.81 171 TRP A C 1
ATOM 1376 O O . TRP A 1 171 ? 11.463 -1.587 -20.032 1.00 93.81 171 TRP A O 1
ATOM 1386 N N . LYS A 1 172 ? 10.686 -3.058 -21.538 1.00 91.31 172 LYS A N 1
ATOM 1387 C CA . LYS A 1 172 ? 9.526 -3.457 -20.748 1.00 91.31 172 LYS A CA 1
ATOM 1388 C C . LYS A 1 172 ? 9.658 -4.932 -20.410 1.00 91.31 172 LYS A C 1
ATOM 1390 O O . LYS A 1 172 ? 9.509 -5.786 -21.276 1.00 91.31 172 LYS A O 1
ATOM 1395 N N . LEU A 1 173 ? 9.960 -5.218 -19.150 1.00 91.44 173 LEU A N 1
ATOM 1396 C CA . LEU A 1 173 ? 9.953 -6.583 -18.649 1.00 91.44 173 LEU A CA 1
ATOM 1397 C C . LEU A 1 173 ? 8.499 -7.003 -18.459 1.00 91.44 173 LEU A C 1
ATOM 1399 O O . LEU A 1 173 ? 7.773 -6.349 -17.714 1.00 91.44 173 LEU A O 1
ATOM 1403 N N . HIS A 1 174 ? 8.099 -8.087 -19.113 1.00 92.25 174 HIS A N 1
ATOM 1404 C CA . HIS A 1 174 ? 6.824 -8.757 -18.891 1.00 92.25 174 HIS A CA 1
ATOM 1405 C C . HIS A 1 174 ? 7.079 -10.033 -18.091 1.00 92.25 174 HIS A C 1
ATOM 1407 O O . HIS A 1 174 ? 7.870 -10.875 -18.511 1.00 92.25 174 HIS A O 1
ATOM 1413 N N . LEU A 1 175 ? 6.416 -10.170 -16.947 1.00 91.25 175 LEU A N 1
ATOM 1414 C CA . LEU A 1 175 ? 6.429 -11.382 -16.143 1.00 91.25 175 LEU A CA 1
ATOM 1415 C C . LEU A 1 175 ? 5.047 -12.022 -16.227 1.00 91.25 175 LEU A C 1
ATOM 1417 O O . LEU A 1 175 ? 4.054 -11.385 -15.884 1.00 91.25 175 LEU A O 1
ATOM 1421 N N . ALA A 1 176 ? 4.991 -13.271 -16.678 1.00 90.19 176 ALA A N 1
ATOM 1422 C CA . ALA A 1 176 ? 3.781 -14.077 -16.678 1.00 90.19 176 ALA A CA 1
ATOM 1423 C C . ALA A 1 176 ? 4.035 -15.337 -15.849 1.00 90.19 176 ALA A C 1
ATOM 1425 O O . ALA A 1 176 ? 4.900 -16.144 -16.187 1.00 90.19 176 ALA A O 1
ATOM 1426 N N . THR A 1 177 ? 3.278 -15.496 -14.770 1.00 84.31 177 THR A N 1
ATOM 1427 C CA . THR A 1 177 ? 3.356 -16.659 -13.887 1.00 84.31 177 THR A CA 1
ATOM 1428 C C . THR A 1 177 ? 2.048 -17.420 -13.972 1.00 84.31 177 THR A C 1
ATOM 1430 O O . THR A 1 177 ? 0.985 -16.876 -13.666 1.00 84.31 177 THR A O 1
ATOM 1433 N N . VAL A 1 178 ? 2.123 -18.686 -14.377 1.00 80.69 178 VAL A N 1
ATOM 1434 C CA . VAL A 1 178 ? 0.978 -19.594 -14.305 1.00 80.69 178 VAL A CA 1
ATOM 1435 C C . VAL A 1 178 ? 0.783 -19.994 -12.850 1.00 80.69 178 VAL A C 1
ATOM 1437 O O . VAL A 1 178 ? 1.727 -20.399 -12.173 1.00 80.69 178 VAL A O 1
ATOM 1440 N N . VAL A 1 179 ? -0.446 -19.869 -12.372 1.00 74.12 179 VAL A N 1
ATOM 1441 C CA . VAL A 1 179 ? -0.866 -20.325 -11.054 1.00 74.12 179 VAL A CA 1
ATOM 1442 C C . VAL A 1 179 ? -1.873 -21.446 -11.274 1.00 74.12 179 VAL A C 1
ATOM 1444 O O . VAL A 1 179 ? -2.896 -21.254 -11.930 1.00 74.12 179 VAL A O 1
ATOM 1447 N N . ALA A 1 180 ? -1.546 -22.622 -10.757 1.00 69.50 180 ALA A N 1
ATOM 1448 C CA . ALA A 1 180 ? -2.382 -23.812 -10.790 1.00 69.50 180 ALA A CA 1
ATOM 1449 C C . ALA A 1 180 ? -2.403 -24.441 -9.391 1.00 69.50 180 ALA A C 1
ATOM 1451 O O . ALA A 1 180 ? -1.543 -24.136 -8.558 1.00 69.50 180 ALA A O 1
ATOM 1452 N N . ALA A 1 181 ? -3.387 -25.300 -9.127 1.00 64.00 181 ALA A N 1
ATOM 1453 C CA . ALA A 1 181 ? -3.377 -26.124 -7.922 1.00 64.00 181 ALA A CA 1
ATOM 1454 C C . ALA A 1 181 ? -2.157 -27.067 -7.951 1.00 64.00 181 ALA A C 1
ATOM 1456 O O . ALA A 1 181 ? -1.861 -27.640 -9.001 1.00 64.00 181 ALA A O 1
ATOM 1457 N N . VAL A 1 182 ? -1.452 -27.180 -6.818 1.00 58.88 182 VAL A N 1
ATOM 1458 C CA . VAL A 1 182 ? -0.404 -28.194 -6.589 1.00 58.88 182 VAL A CA 1
ATOM 1459 C C . VAL A 1 182 ? -1.062 -29.495 -6.161 1.00 58.88 182 VAL A C 1
ATOM 1461 O O . VAL A 1 182 ? -1.975 -29.412 -5.307 1.00 58.88 182 VAL A O 1
#

pLDDT: mean 88.73, std 10.33, range [39.47, 98.19]

Secondary structure (DSSP, 8-state):
---PPPHHHHHHHHGGGSPPPPPPSSPPSSSPPSS-HHHHHHHHHHHHHTT--SHHHHHHHHHS--HHHHHHHHHT-BTTBPPPHHHHHHHHHHGGGTHHHHHHHHHHHHHHHH-GGGS-S-EEEEEEEEEEPSSB---HHHHHTT----TTB-SS-EEEEETTTEEEEEEEEEEEEEE---

Foldseek 3Di:
DPPPQPPLLVVLVCLVVFDDFDDPPDDDDDDDDPDDLSLLVSLVSVCVVVVPPDLVSSVVQLPDPDPNSVSSQVSSADPNDHDDSVRSVVSNVCCVVVVVSSVVRRVVVCCVVVVPQPVPFKDKDKDKDFDAQFFDADDPVCVVVVHDPDPRDDPPWDWDQDPPPGTGTGDMDMDIDMDGDD

Radius of gyration: 22.86 Å; chains: 1; bounding box: 62×46×63 Å